Protein AF-A0A9D4DD55-F1 (afdb_monomer_lite)

Radius of gyration: 12.77 Å; chains: 1; bounding box: 36×21×39 Å

Organism: Dreissena polymorpha (NCBI:txid45954)

Foldseek 3Di:
DDDDAEDDAEEACEAEEEAEEHEYEHEYQNEYEYHDYEYEYEHEYQNEYYEHDYYYEYEYEYQCEYEYANEEYEYEYEYNLEYEEANYYYEYEYYYNNHYYYHNYDYDYDYYD

Sequence (113 aa):
MFYKDSILVSTNGASVHVYVGDSILVSTDGASVHVYVGDSILVSTDGAFVYVYVGDSILVSTDGASVHVYVGDSILVSTDGASVHVYVGDSILVSTDGASVHVYVGFIGFHLQ

Secondary structure (DSSP, 8-state):
---SSEEEEE-TT-EEEEEES-EEEEE-TT-EEEEEES-EEEEE-TT-EEEEEES-EEEEE-TT-EEEEEES-EEEEE-TT-EEEEEES-EEEEE-TT-EEEEEES-EEEEE-

pLDDT: mean 84.68, std 9.72, range [38.22, 92.69]

Structure (mmCIF, N/CA/C/O backbone):
data_AF-A0A9D4DD55-F1
#
_entry.id   AF-A0A9D4DD55-F1
#
loop_
_atom_site.group_PDB
_atom_site.id
_atom_site.type_symbol
_atom_site.label_atom_id
_atom_site.label_alt_id
_atom_site.label_comp_id
_atom_site.label_asym_id
_atom_site.label_entity_id
_atom_site.label_seq_id
_atom_site.pdbx_PDB_ins_code
_atom_site.Cartn_x
_atom_site.Cartn_y
_atom_site.Cartn_z
_atom_site.occupancy
_atom_site.B_iso_or_equiv
_atom_site.auth_seq_id
_atom_site.auth_comp_id
_atom_site.auth_asym_id
_atom_site.auth_atom_id
_atom_site.pdbx_PDB_model_num
ATOM 1 N N . MET A 1 1 ? -2.302 -0.703 -21.014 1.00 41.69 1 MET A N 1
ATOM 2 C CA . MET A 1 1 ? -2.435 -1.852 -20.099 1.00 41.69 1 MET A CA 1
ATOM 3 C C . MET A 1 1 ? -1.175 -2.681 -20.281 1.00 41.69 1 MET A C 1
ATOM 5 O O . MET A 1 1 ? -1.039 -3.295 -21.329 1.00 41.69 1 MET A O 1
ATOM 9 N N . PHE A 1 2 ? -0.219 -2.597 -19.358 1.00 38.22 2 PHE A N 1
ATOM 10 C CA . PHE A 1 2 ? 0.972 -3.452 -19.363 1.00 38.22 2 PHE A CA 1
ATOM 11 C C . PHE A 1 2 ? 1.075 -4.099 -17.986 1.00 38.22 2 PHE A C 1
ATOM 13 O O . PHE A 1 2 ? 1.883 -3.707 -17.162 1.00 38.22 2 PHE A O 1
ATOM 20 N N . TYR A 1 3 ? 0.183 -5.056 -17.732 1.00 50.06 3 TYR A N 1
ATOM 21 C CA . TYR A 1 3 ? 0.380 -5.979 -16.626 1.00 50.06 3 TYR A CA 1
ATOM 22 C C . TYR A 1 3 ? 1.319 -7.064 -17.126 1.00 50.06 3 TYR A C 1
ATOM 24 O O . TYR A 1 3 ? 1.048 -7.688 -18.159 1.00 50.06 3 TYR A O 1
ATOM 32 N N . LYS A 1 4 ? 2.405 -7.286 -16.401 1.00 62.94 4 LYS A N 1
ATOM 33 C CA . LYS A 1 4 ? 2.889 -8.645 -16.242 1.00 62.94 4 LYS A CA 1
ATOM 34 C C . LYS A 1 4 ? 2.306 -9.099 -14.891 1.00 62.94 4 LYS A C 1
ATOM 36 O O . LYS A 1 4 ? 2.150 -8.292 -13.985 1.00 62.94 4 LYS A O 1
ATOM 41 N N . ASP A 1 5 ? 1.634 -10.242 -14.926 1.00 75.12 5 ASP A N 1
ATOM 42 C CA . ASP A 1 5 ? 0.959 -10.960 -13.836 1.00 75.12 5 ASP A CA 1
ATOM 43 C C . ASP A 1 5 ? 0.520 -10.147 -12.595 1.00 75.12 5 ASP A C 1
ATOM 45 O O . ASP A 1 5 ? 1.174 -10.121 -11.557 1.00 75.12 5 ASP A O 1
ATOM 49 N N . SER A 1 6 ? -0.661 -9.516 -12.668 1.00 76.81 6 SER A N 1
ATOM 50 C CA . SER A 1 6 ? -1.268 -8.836 -11.514 1.00 76.81 6 SER A CA 1
ATOM 51 C C . SER A 1 6 ? -2.659 -9.367 -11.167 1.00 76.81 6 SER A C 1
ATOM 53 O O . SER A 1 6 ? -3.507 -9.556 -12.042 1.00 76.81 6 SER A O 1
ATOM 55 N N . ILE A 1 7 ? -2.910 -9.556 -9.871 1.00 84.62 7 ILE A N 1
ATOM 56 C CA . ILE A 1 7 ? -4.213 -9.894 -9.294 1.00 84.62 7 ILE A CA 1
ATOM 57 C C . ILE A 1 7 ? -4.763 -8.639 -8.620 1.00 84.62 7 ILE A C 1
ATOM 59 O O . ILE A 1 7 ? -4.195 -8.152 -7.646 1.00 84.62 7 ILE A O 1
ATOM 63 N N . LEU A 1 8 ? -5.887 -8.133 -9.129 1.00 85.12 8 LEU A N 1
ATOM 64 C CA . LEU A 1 8 ? -6.556 -6.951 -8.595 1.00 85.12 8 LEU A CA 1
ATOM 65 C C . LEU A 1 8 ? -7.942 -7.300 -8.047 1.00 85.12 8 LEU A C 1
ATOM 67 O O . LEU A 1 8 ? -8.810 -7.766 -8.786 1.00 85.12 8 LEU A O 1
ATOM 71 N N . VAL A 1 9 ? -8.163 -6.991 -6.773 1.00 85.81 9 VAL A N 1
ATOM 72 C CA . VAL A 1 9 ? -9.472 -6.985 -6.119 1.00 85.81 9 VAL A CA 1
ATOM 73 C C . VAL A 1 9 ? -9.769 -5.551 -5.688 1.00 85.81 9 VAL A C 1
ATOM 75 O O . VAL A 1 9 ? -9.079 -5.006 -4.833 1.00 85.81 9 VAL A O 1
ATOM 78 N N . SER A 1 10 ? -10.778 -4.928 -6.299 1.00 83.19 10 SER A N 1
ATOM 79 C CA . SER A 1 10 ? -11.190 -3.557 -5.980 1.00 83.19 10 SER A CA 1
ATOM 80 C C . SER A 1 10 ? -12.705 -3.462 -5.796 1.00 83.19 10 SER A C 1
ATOM 82 O O . SER A 1 10 ? -13.459 -4.031 -6.591 1.00 83.19 10 SER A O 1
ATOM 84 N N . THR A 1 11 ? -13.158 -2.756 -4.758 1.00 86.44 11 THR A N 1
ATOM 85 C CA . THR A 1 11 ? -14.582 -2.494 -4.478 1.00 86.44 11 THR A CA 1
ATOM 86 C C . THR A 1 11 ? -14.817 -1.031 -4.083 1.00 86.44 11 THR A C 1
ATOM 88 O O . THR A 1 11 ? -13.879 -0.301 -3.787 1.00 86.44 11 THR A O 1
ATOM 91 N N . ASN A 1 12 ? -16.080 -0.583 -4.102 1.00 79.88 12 ASN A N 1
ATOM 92 C CA . ASN A 1 12 ? -16.549 0.682 -3.510 1.00 79.88 12 ASN A CA 1
ATOM 93 C C . ASN A 1 12 ? -15.605 1.894 -3.657 1.00 79.88 12 ASN A C 1
ATOM 95 O O . ASN A 1 12 ? -14.999 2.353 -2.694 1.00 79.88 12 ASN A O 1
ATOM 99 N N . GLY A 1 13 ? -15.501 2.450 -4.866 1.00 82.06 13 GLY A N 1
ATOM 100 C CA . GLY A 1 13 ? -14.772 3.706 -5.086 1.00 82.06 13 GLY A CA 1
ATOM 101 C C . GLY A 1 13 ? -13.249 3.605 -4.961 1.00 82.06 13 GLY A C 1
ATOM 102 O O . GLY A 1 13 ? -12.583 4.635 -5.029 1.00 82.06 13 GLY A O 1
ATOM 103 N N . ALA A 1 14 ? -12.695 2.399 -4.814 1.00 87.12 14 ALA A N 1
ATOM 104 C CA . ALA A 1 14 ? -11.259 2.196 -4.796 1.00 87.12 14 ALA A CA 1
ATOM 105 C C . ALA A 1 14 ? -10.621 2.360 -6.185 1.00 87.12 14 ALA A C 1
ATOM 107 O O . ALA A 1 14 ? -11.154 1.913 -7.209 1.00 87.12 14 ALA A O 1
ATOM 108 N N . SER A 1 15 ? -9.438 2.972 -6.213 1.00 86.88 15 SER A N 1
ATOM 109 C CA . SER A 1 15 ? -8.643 3.187 -7.423 1.00 86.88 15 SER A CA 1
ATOM 110 C C . SER A 1 15 ? -7.315 2.445 -7.328 1.00 86.88 15 SER A C 1
ATOM 112 O O . SER A 1 15 ? -6.622 2.523 -6.318 1.00 86.88 15 SER A O 1
ATOM 114 N N . VAL A 1 16 ? -6.970 1.672 -8.362 1.00 85.50 16 VAL A N 1
ATOM 115 C CA . VAL A 1 16 ? -5.722 0.898 -8.368 1.00 85.50 16 VAL A CA 1
ATOM 116 C C . VAL A 1 16 ? -5.050 0.945 -9.728 1.00 85.50 16 VAL A C 1
ATOM 118 O O . VAL A 1 16 ? -5.671 0.606 -10.740 1.00 85.50 16 VAL A O 1
ATOM 121 N N . HIS A 1 17 ? -3.788 1.367 -9.764 1.00 85.50 17 HIS A N 1
ATOM 122 C CA . HIS A 1 17 ? -3.001 1.529 -10.984 1.00 85.50 17 HIS A CA 1
ATOM 123 C C . HIS A 1 17 ? -1.640 0.845 -10.844 1.00 85.50 17 HIS A C 1
ATOM 125 O O . HIS A 1 17 ? -0.912 1.105 -9.892 1.00 85.50 17 HIS A O 1
ATOM 131 N N . VAL A 1 18 ? -1.291 0.003 -11.820 1.00 82.62 18 VAL A N 1
ATOM 132 C CA . VAL A 1 18 ? 0.032 -0.630 -11.935 1.00 82.62 18 VAL A CA 1
ATOM 133 C C . VAL A 1 18 ? 0.570 -0.361 -13.328 1.00 82.62 18 VAL A C 1
ATOM 135 O O . VAL A 1 18 ? -0.145 -0.581 -14.312 1.00 82.62 18 VAL A O 1
ATOM 138 N N . TYR A 1 19 ? 1.800 0.138 -13.418 1.00 83.31 19 TYR A N 1
ATOM 139 C CA . TYR A 1 19 ? 2.424 0.459 -14.701 1.00 83.31 19 TYR A CA 1
ATOM 140 C C . TYR A 1 19 ? 3.394 -0.631 -15.168 1.00 83.31 19 TYR A C 1
ATOM 142 O O . TYR A 1 19 ? 3.302 -1.037 -16.327 1.00 83.31 19 TYR A O 1
ATOM 150 N N . VAL A 1 20 ? 4.311 -1.088 -14.307 1.00 83.00 20 VAL A N 1
ATOM 151 C CA . VAL A 1 20 ? 5.326 -2.111 -14.614 1.00 83.00 20 VAL A CA 1
ATOM 152 C C . VAL A 1 20 ? 5.599 -2.969 -13.375 1.00 83.00 20 VAL A C 1
ATOM 154 O O . VAL A 1 20 ? 5.950 -2.427 -12.334 1.00 83.00 20 VAL A O 1
ATOM 157 N N . GLY A 1 21 ? 5.514 -4.292 -13.513 1.00 80.69 21 GLY A N 1
ATOM 158 C CA . GLY A 1 21 ? 5.781 -5.256 -12.436 1.00 80.69 21 GLY A CA 1
ATOM 159 C C . GLY A 1 21 ? 4.587 -6.161 -12.151 1.00 80.69 21 GLY A C 1
ATOM 160 O O . GLY A 1 21 ? 3.525 -5.988 -12.761 1.00 80.69 21 GLY A O 1
ATOM 161 N N . ASP A 1 22 ? 4.788 -7.111 -11.246 1.00 83.75 22 ASP A N 1
ATOM 162 C CA . ASP A 1 22 ? 3.791 -8.087 -10.819 1.00 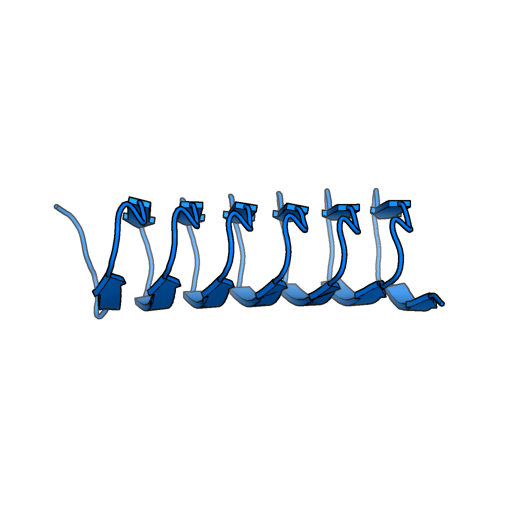83.75 22 ASP A CA 1
ATOM 163 C C . ASP A 1 22 ? 3.175 -7.624 -9.490 1.00 83.75 22 ASP A C 1
ATOM 165 O O . ASP A 1 22 ? 3.854 -7.128 -8.593 1.00 83.75 22 ASP A O 1
ATOM 169 N N . SER A 1 23 ? 1.855 -7.704 -9.325 1.00 83.88 23 SER A N 1
ATOM 170 C CA . SER A 1 23 ? 1.234 -7.154 -8.111 1.00 83.88 23 SER A CA 1
ATOM 171 C C . SER A 1 23 ? -0.009 -7.898 -7.652 1.00 83.88 23 SER A C 1
ATOM 173 O O . SER A 1 23 ? -0.867 -8.269 -8.450 1.00 83.88 23 SER A O 1
ATOM 175 N N . ILE A 1 24 ? -0.150 -8.056 -6.339 1.00 87.44 24 ILE A N 1
ATOM 176 C CA . ILE A 1 24 ? -1.369 -8.530 -5.680 1.00 87.44 24 ILE A CA 1
ATOM 177 C C . ILE A 1 24 ? -1.949 -7.361 -4.897 1.00 87.44 24 ILE A C 1
ATOM 179 O O . ILE A 1 24 ? -1.362 -6.906 -3.920 1.00 87.44 24 ILE A O 1
ATOM 183 N N . LEU A 1 25 ? -3.102 -6.866 -5.337 1.00 86.38 25 LEU A N 1
ATOM 184 C CA . LEU A 1 25 ? -3.672 -5.617 -4.848 1.00 86.38 25 LEU A CA 1
ATOM 185 C C . LEU A 1 25 ? -5.101 -5.844 -4.381 1.00 86.38 25 LEU A C 1
ATOM 187 O O . LEU A 1 25 ? -5.954 -6.277 -5.158 1.00 86.38 25 LEU A O 1
ATOM 191 N N . VAL A 1 26 ? -5.358 -5.514 -3.122 1.00 88.62 26 VAL A N 1
ATOM 192 C CA . VAL A 1 26 ? -6.692 -5.504 -2.522 1.00 88.62 26 VAL A CA 1
ATOM 193 C C . VAL A 1 26 ? -6.981 -4.082 -2.068 1.00 88.62 26 VAL A C 1
ATOM 195 O O . VAL A 1 26 ? -6.277 -3.561 -1.208 1.00 88.62 26 VAL A O 1
ATOM 198 N N . SER A 1 27 ? -7.989 -3.449 -2.662 1.00 86.56 27 SER A N 1
ATOM 199 C CA . SER A 1 27 ? -8.358 -2.068 -2.354 1.00 86.56 27 SER A CA 1
ATOM 200 C C . SER A 1 27 ? -9.867 -1.933 -2.155 1.00 86.56 27 SER A C 1
ATOM 202 O O . SER A 1 27 ? -10.638 -2.342 -3.024 1.00 86.56 27 SER A O 1
ATOM 204 N N . THR A 1 28 ? -10.320 -1.386 -1.029 1.00 89.19 28 THR A N 1
ATOM 205 C CA . THR A 1 28 ? -11.756 -1.203 -0.744 1.00 89.19 28 THR A CA 1
ATOM 206 C C . THR A 1 28 ? -12.054 0.183 -0.179 1.00 89.19 28 THR A C 1
ATOM 208 O O . THR A 1 28 ? -11.166 0.881 0.302 1.00 89.19 28 THR A O 1
ATOM 211 N N . ASP A 1 29 ? -13.321 0.592 -0.268 1.00 90.31 29 ASP A N 1
ATOM 212 C CA . ASP A 1 29 ? -13.889 1.741 0.451 1.00 90.31 29 ASP A CA 1
ATOM 213 C C . ASP A 1 29 ? -13.093 3.049 0.286 1.00 90.31 29 ASP A C 1
ATOM 215 O O . ASP A 1 29 ? -12.630 3.676 1.236 1.00 90.31 29 ASP A O 1
ATOM 219 N N . GLY A 1 30 ? -12.927 3.472 -0.970 1.00 86.44 30 GLY A N 1
ATOM 220 C CA . GLY A 1 30 ? -12.264 4.732 -1.327 1.00 86.44 30 GLY A CA 1
ATOM 221 C C . GLY A 1 30 ? -10.734 4.703 -1.273 1.00 86.44 30 GLY A C 1
ATOM 222 O O . GLY A 1 30 ? -10.104 5.739 -1.492 1.00 86.44 30 GLY A O 1
ATOM 223 N N . ALA A 1 31 ? -10.125 3.545 -1.018 1.00 90.12 31 ALA A N 1
ATOM 224 C CA . ALA A 1 31 ? -8.678 3.402 -1.011 1.00 90.12 31 ALA A CA 1
ATOM 225 C C . ALA A 1 31 ? -8.045 3.602 -2.401 1.00 90.12 31 ALA A C 1
ATOM 227 O O . ALA A 1 31 ? -8.625 3.281 -3.444 1.00 90.12 31 ALA A O 1
ATOM 228 N N . SER A 1 32 ? -6.828 4.141 -2.429 1.00 89.88 32 SER A N 1
ATOM 229 C CA . SER A 1 32 ? -6.112 4.456 -3.667 1.00 89.88 32 SER A CA 1
ATOM 230 C C . SER A 1 32 ? -4.699 3.895 -3.655 1.00 89.88 32 SER A C 1
ATOM 232 O O . SER A 1 32 ? -3.903 4.216 -2.777 1.00 89.88 32 SER A O 1
ATOM 234 N N . VAL A 1 33 ? -4.373 3.091 -4.666 1.00 88.38 33 VAL A N 1
ATOM 235 C CA . VAL A 1 33 ? -3.108 2.357 -4.748 1.00 88.38 33 VAL A CA 1
ATOM 236 C C . VAL A 1 33 ? -2.444 2.563 -6.105 1.00 88.38 33 VAL A C 1
ATOM 238 O O . VAL A 1 33 ? -3.054 2.327 -7.147 1.00 88.38 33 VAL A O 1
ATOM 241 N N . HIS A 1 34 ? -1.182 2.979 -6.108 1.00 88.88 34 HIS A N 1
ATOM 242 C CA . HIS A 1 34 ? -0.413 3.209 -7.330 1.00 88.88 34 HIS A CA 1
ATOM 243 C C . HIS A 1 34 ? 0.962 2.553 -7.237 1.00 88.88 34 HIS A C 1
ATOM 245 O O . HIS A 1 34 ? 1.732 2.864 -6.334 1.00 88.88 34 HIS A O 1
ATOM 251 N N . VAL A 1 35 ? 1.285 1.701 -8.207 1.00 87.06 35 VAL A N 1
ATOM 252 C CA . VAL A 1 35 ? 2.591 1.046 -8.348 1.00 87.06 35 VAL A CA 1
ATOM 253 C C . VAL A 1 35 ? 3.161 1.378 -9.721 1.00 87.06 35 VAL A C 1
ATOM 255 O O . VAL A 1 35 ? 2.570 1.034 -10.745 1.00 87.06 35 VAL A O 1
ATOM 258 N N . TYR A 1 36 ? 4.290 2.079 -9.776 1.00 86.81 36 TYR A N 1
ATOM 259 C CA . TYR A 1 36 ? 4.905 2.458 -11.048 1.00 86.81 36 TYR A CA 1
ATOM 260 C C . TYR A 1 36 ? 5.853 1.374 -11.567 1.00 86.81 36 TYR A C 1
ATOM 262 O O . TYR A 1 36 ? 5.675 0.921 -12.696 1.00 86.81 36 TYR A O 1
ATOM 270 N N . VAL A 1 37 ? 6.839 0.956 -10.773 1.00 87.31 37 VAL A N 1
ATOM 271 C CA . VAL A 1 37 ? 7.814 -0.077 -11.147 1.00 87.31 37 VAL A CA 1
ATOM 272 C C . VAL A 1 37 ? 8.120 -0.974 -9.949 1.00 87.31 37 VAL A C 1
ATOM 274 O O . VAL A 1 37 ? 8.631 -0.485 -8.949 1.00 87.31 37 VAL A O 1
ATOM 277 N N . GLY A 1 38 ? 7.893 -2.278 -10.069 1.00 84.56 38 GLY A N 1
ATOM 278 C CA . GLY A 1 38 ? 8.313 -3.266 -9.066 1.00 84.56 38 GLY A CA 1
ATOM 279 C C . GLY A 1 38 ? 7.197 -4.212 -8.651 1.00 84.56 38 GLY A C 1
ATOM 280 O O . GLY A 1 38 ? 6.070 -4.103 -9.144 1.00 84.56 38 GLY A O 1
ATOM 281 N N . ASP A 1 39 ? 7.526 -5.131 -7.749 1.00 86.31 39 ASP A N 1
ATOM 282 C CA . ASP A 1 39 ? 6.630 -6.207 -7.358 1.00 86.31 39 ASP A CA 1
ATOM 283 C C . ASP A 1 39 ? 5.989 -5.919 -6.000 1.00 86.31 39 ASP A C 1
ATOM 285 O O . ASP A 1 39 ? 6.654 -5.613 -5.013 1.00 86.31 39 ASP A O 1
ATOM 289 N N . SER A 1 40 ? 4.659 -5.952 -5.921 1.00 87.12 40 SER A N 1
ATOM 290 C CA . SER A 1 40 ? 3.969 -5.420 -4.739 1.00 87.12 40 SER A CA 1
ATOM 291 C C . SER A 1 40 ? 2.786 -6.255 -4.269 1.00 87.12 40 SER A C 1
ATOM 293 O O . SER A 1 40 ? 1.930 -6.660 -5.051 1.00 87.12 40 SER A O 1
ATOM 295 N N . ILE A 1 41 ? 2.690 -6.457 -2.954 1.00 90.69 41 ILE A N 1
ATOM 296 C CA . ILE A 1 41 ? 1.516 -7.010 -2.274 1.00 90.69 41 ILE A CA 1
ATOM 297 C C . ILE A 1 41 ? 0.920 -5.908 -1.405 1.00 90.69 41 ILE A C 1
ATOM 299 O O . ILE A 1 41 ? 1.463 -5.589 -0.348 1.00 90.69 41 ILE A O 1
ATOM 303 N N . LEU A 1 42 ? -0.189 -5.317 -1.845 1.00 90.50 42 LEU A N 1
ATOM 304 C CA . LEU A 1 42 ? -0.774 -4.143 -1.197 1.00 90.50 42 LEU A CA 1
ATOM 305 C C . LEU A 1 42 ? -2.209 -4.423 -0.762 1.00 90.50 42 LEU A C 1
ATOM 307 O O . LEU A 1 42 ? -3.040 -4.869 -1.557 1.00 90.50 42 LEU A O 1
ATOM 311 N N . VAL A 1 43 ? -2.500 -4.111 0.496 1.00 91.75 43 VAL A N 1
ATOM 312 C CA . VAL A 1 43 ? -3.849 -4.122 1.063 1.00 91.75 43 VAL A CA 1
ATOM 313 C C . VAL A 1 43 ? -4.167 -2.717 1.546 1.00 91.75 43 VAL A C 1
ATOM 315 O O . VAL A 1 43 ? -3.453 -2.175 2.388 1.00 91.75 43 VAL A O 1
ATOM 318 N N . SER A 1 44 ? -5.223 -2.120 1.002 1.00 89.94 44 SER A N 1
ATOM 319 C CA . SER A 1 44 ? -5.623 -0.754 1.321 1.00 89.94 44 SER A CA 1
ATOM 320 C C . SER A 1 44 ? -7.133 -0.660 1.534 1.00 89.94 44 SER A C 1
ATOM 322 O O . SER A 1 44 ? -7.905 -1.106 0.688 1.00 89.94 44 SER A O 1
ATOM 324 N N . THR A 1 45 ? -7.574 -0.119 2.667 1.00 91.19 45 THR A N 1
ATOM 325 C CA . THR A 1 45 ? -9.005 -0.022 3.011 1.00 91.19 45 THR A CA 1
ATOM 326 C C . THR A 1 45 ? -9.337 1.338 3.614 1.00 91.19 45 THR A C 1
ATOM 328 O O . THR A 1 45 ? -8.444 2.057 4.062 1.00 91.19 45 THR A O 1
ATOM 331 N N . ASP A 1 46 ? -10.620 1.701 3.609 1.00 91.62 46 ASP A N 1
ATOM 332 C CA . ASP A 1 46 ? -11.168 2.844 4.354 1.00 91.62 46 ASP A CA 1
ATOM 333 C C . ASP A 1 46 ? -10.425 4.164 4.093 1.00 91.62 46 ASP A C 1
ATOM 335 O O . ASP A 1 46 ? -9.904 4.828 4.991 1.00 91.62 46 ASP A O 1
ATOM 339 N N . GLY A 1 47 ? -10.349 4.545 2.816 1.00 88.81 47 GLY A N 1
ATOM 340 C CA . GLY A 1 47 ? -9.722 5.795 2.385 1.00 88.81 47 GLY A CA 1
ATOM 341 C C . GLY A 1 47 ? -8.199 5.837 2.529 1.00 88.81 47 GLY A C 1
ATOM 342 O O . GLY A 1 47 ? -7.631 6.925 2.519 1.00 88.81 47 GLY A O 1
ATOM 343 N N . ALA A 1 48 ? -7.531 4.692 2.673 1.00 92.12 48 ALA A N 1
ATOM 344 C CA . ALA A 1 48 ? -6.076 4.625 2.704 1.00 92.12 48 ALA A CA 1
ATOM 345 C C . ALA A 1 48 ? -5.423 4.922 1.339 1.00 92.12 48 ALA A C 1
ATOM 347 O O . ALA A 1 48 ? -6.000 4.701 0.269 1.00 92.12 48 ALA A O 1
ATOM 348 N N . PHE A 1 49 ? -4.184 5.414 1.382 1.00 92.69 49 PHE A N 1
ATOM 349 C CA . PHE A 1 49 ? -3.417 5.824 0.206 1.00 92.69 49 PHE A CA 1
ATOM 350 C C . PHE A 1 49 ? -2.049 5.155 0.174 1.00 92.69 49 PHE A C 1
ATOM 352 O O . PHE A 1 49 ? -1.249 5.324 1.091 1.00 92.69 49 PHE A O 1
ATOM 359 N N . VAL A 1 50 ? -1.746 4.452 -0.916 1.00 91.75 50 VAL A N 1
ATOM 360 C CA . VAL A 1 50 ? -0.470 3.755 -1.092 1.00 91.75 50 VAL A CA 1
ATOM 361 C C . VAL A 1 50 ? 0.152 4.090 -2.443 1.00 91.75 50 VAL A C 1
ATOM 363 O O . VAL A 1 50 ? -0.470 3.908 -3.491 1.00 91.75 50 VAL A O 1
ATOM 366 N N . TYR A 1 51 ? 1.404 4.540 -2.425 1.00 92.00 51 TYR A N 1
ATOM 367 C CA . TYR A 1 51 ? 2.186 4.847 -3.620 1.00 92.00 51 TYR A CA 1
ATOM 368 C C . TYR A 1 51 ? 3.553 4.170 -3.557 1.00 92.00 51 TYR A C 1
ATOM 370 O O . TYR A 1 51 ? 4.333 4.431 -2.645 1.00 92.00 51 TYR A O 1
ATOM 378 N N . VAL A 1 52 ? 3.862 3.351 -4.560 1.00 90.12 52 VAL A N 1
ATOM 379 C CA . VAL A 1 52 ? 5.168 2.711 -4.754 1.00 90.12 52 VAL A CA 1
ATOM 380 C C . VAL A 1 52 ? 5.707 3.132 -6.115 1.00 90.12 52 VAL A C 1
ATOM 382 O O . VAL A 1 52 ? 5.103 2.845 -7.148 1.00 90.12 52 VAL A O 1
ATOM 385 N N . TYR A 1 53 ? 6.824 3.855 -6.142 1.00 90.06 53 TYR A N 1
ATOM 386 C CA . TYR A 1 53 ? 7.425 4.307 -7.396 1.00 90.06 53 TYR A CA 1
ATOM 387 C C . TYR A 1 53 ? 8.383 3.265 -7.973 1.00 90.06 53 TYR A C 1
ATOM 389 O O . TYR A 1 53 ? 8.208 2.870 -9.124 1.00 90.06 53 TYR A O 1
ATOM 397 N N . VAL A 1 54 ? 9.385 2.833 -7.206 1.00 89.25 54 VAL A N 1
ATOM 398 C CA . VAL A 1 54 ? 10.367 1.829 -7.632 1.00 89.25 54 VAL A CA 1
ATOM 399 C C . VAL A 1 54 ? 10.704 0.888 -6.473 1.00 89.25 54 VAL A C 1
ATOM 401 O O . VAL A 1 54 ? 11.221 1.349 -5.460 1.00 89.25 54 VAL A O 1
ATOM 404 N N . GLY A 1 55 ? 10.499 -0.416 -6.635 1.00 87.12 55 GLY A N 1
ATOM 405 C CA . GLY A 1 55 ? 10.957 -1.434 -5.679 1.00 87.12 55 GLY A CA 1
ATOM 406 C C . GLY A 1 55 ? 9.869 -2.406 -5.247 1.00 87.12 55 GLY A C 1
ATOM 407 O O . GLY A 1 55 ? 8.728 -2.312 -5.711 1.00 87.12 55 GLY A O 1
ATOM 408 N N . ASP A 1 56 ? 10.236 -3.321 -4.352 1.00 87.88 56 ASP A N 1
ATOM 409 C CA . ASP A 1 56 ? 9.373 -4.430 -3.971 1.00 87.88 56 ASP A CA 1
ATOM 410 C C . ASP A 1 56 ? 8.748 -4.194 -2.597 1.00 87.88 56 ASP A C 1
ATOM 412 O O . ASP A 1 56 ? 9.420 -3.881 -1.616 1.00 87.88 56 ASP A O 1
ATOM 416 N N . SER A 1 57 ? 7.424 -4.279 -2.490 1.00 88.56 57 SER A N 1
ATOM 417 C CA . SER A 1 57 ? 6.736 -3.783 -1.292 1.00 88.56 57 SER A CA 1
ATOM 418 C C . SER A 1 57 ? 5.589 -4.667 -0.819 1.00 88.56 57 SER A C 1
ATOM 420 O O . SER A 1 57 ? 4.729 -5.078 -1.592 1.00 88.56 57 SER A O 1
ATOM 422 N N . ILE A 1 58 ? 5.532 -4.906 0.491 1.00 91.75 58 ILE A N 1
ATOM 423 C CA . ILE A 1 58 ? 4.394 -5.512 1.186 1.00 91.75 58 ILE A CA 1
ATOM 424 C C . ILE A 1 58 ? 3.796 -4.456 2.109 1.00 91.75 58 ILE A C 1
ATOM 426 O O . ILE A 1 58 ? 4.348 -4.178 3.174 1.00 91.75 58 ILE A O 1
ATOM 430 N N . LEU A 1 59 ? 2.676 -3.857 1.712 1.00 91.56 59 LEU A N 1
ATOM 431 C CA . LEU A 1 59 ? 2.095 -2.722 2.431 1.00 91.56 59 LEU A CA 1
ATOM 432 C C . LEU A 1 59 ? 0.663 -3.019 2.860 1.00 91.56 59 LEU A C 1
ATOM 434 O O . LEU A 1 59 ? -0.159 -3.476 2.066 1.00 91.56 59 LEU A O 1
ATOM 438 N N . VAL A 1 60 ? 0.358 -2.705 4.114 1.00 92.25 60 VAL A N 1
ATOM 439 C CA . VAL A 1 60 ? -1.000 -2.721 4.657 1.00 92.25 60 VAL A CA 1
ATOM 440 C C . VAL A 1 60 ? -1.322 -1.323 5.156 1.00 92.25 60 VAL A C 1
ATOM 442 O O . VAL A 1 60 ? -0.598 -0.781 5.991 1.00 92.25 60 VAL A O 1
ATOM 445 N N . SER A 1 61 ? -2.389 -0.726 4.636 1.00 90.75 61 SER A N 1
ATOM 446 C CA . SER A 1 61 ? -2.796 0.627 5.001 1.00 90.75 61 SER A C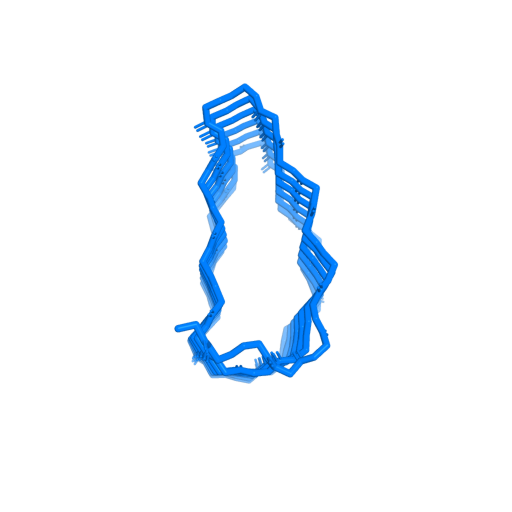A 1
ATOM 447 C C . SER A 1 61 ? -4.305 0.710 5.219 1.00 90.75 61 SER A C 1
ATOM 449 O O . SER A 1 61 ? -5.066 0.359 4.321 1.00 90.75 61 SER A O 1
ATOM 451 N N . THR A 1 62 ? -4.741 1.161 6.394 1.00 91.62 62 THR A N 1
ATOM 452 C CA . THR A 1 62 ? -6.170 1.244 6.756 1.00 91.62 62 THR A CA 1
ATOM 453 C C . THR A 1 62 ? -6.518 2.605 7.356 1.00 91.62 62 THR A C 1
ATOM 455 O O . THR A 1 62 ? -5.627 3.355 7.760 1.00 91.62 62 THR A O 1
ATOM 458 N N . ASP A 1 63 ? -7.810 2.931 7.404 1.00 92.00 63 ASP A N 1
ATOM 459 C CA . ASP A 1 63 ? -8.368 4.053 8.175 1.00 92.00 63 ASP A CA 1
ATOM 460 C C . ASP A 1 63 ? -7.688 5.401 7.887 1.00 92.00 63 ASP A C 1
ATOM 462 O O . ASP A 1 63 ? -7.179 6.092 8.772 1.00 92.00 63 ASP A O 1
ATOM 466 N N . GLY A 1 64 ? -7.637 5.774 6.607 1.00 89.25 64 GLY A N 1
ATOM 467 C CA . GLY A 1 64 ? -7.061 7.044 6.159 1.00 89.25 64 GLY A CA 1
ATOM 468 C C . GLY A 1 64 ? -5.536 7.145 6.269 1.00 89.25 64 GLY A C 1
ATOM 469 O O . GLY A 1 64 ? -4.989 8.239 6.117 1.00 89.25 64 GLY A O 1
ATOM 470 N N . ALA A 1 65 ? -4.832 6.041 6.529 1.00 92.62 65 ALA A N 1
ATOM 471 C CA . ALA A 1 65 ? -3.376 6.024 6.527 1.00 92.62 65 ALA A CA 1
ATOM 472 C C . ALA A 1 65 ? -2.784 6.293 5.131 1.00 92.62 65 ALA A C 1
ATOM 474 O O . ALA A 1 65 ? -3.396 6.019 4.095 1.00 92.62 65 ALA A O 1
ATOM 475 N N . SER A 1 66 ? -1.562 6.828 5.108 1.00 92.50 66 SER A N 1
ATOM 476 C CA . SER A 1 66 ? -0.831 7.131 3.878 1.00 92.50 66 SER A CA 1
ATOM 477 C C . SER A 1 66 ? 0.575 6.534 3.881 1.00 92.50 66 SER A C 1
ATOM 479 O O . SER A 1 66 ? 1.330 6.671 4.844 1.00 92.50 66 SER A O 1
ATOM 481 N N . VAL A 1 67 ? 0.942 5.864 2.791 1.00 91.75 67 VAL A N 1
ATOM 482 C CA . VAL A 1 67 ? 2.243 5.209 2.628 1.00 91.75 67 VAL A CA 1
ATOM 483 C C . VAL A 1 67 ? 2.833 5.551 1.266 1.00 91.75 67 VAL A C 1
ATOM 485 O O . VAL A 1 67 ? 2.209 5.326 0.231 1.00 91.75 67 VAL A O 1
ATOM 488 N N . HIS A 1 68 ? 4.059 6.069 1.267 1.00 91.81 68 HIS A N 1
ATOM 489 C CA . HIS A 1 68 ? 4.807 6.402 0.059 1.00 91.81 68 HIS A CA 1
ATOM 490 C C . HIS A 1 68 ? 6.189 5.753 0.096 1.00 91.81 68 HIS A C 1
ATOM 492 O O . HIS A 1 68 ? 6.987 6.036 0.989 1.00 91.81 68 HIS A O 1
ATOM 498 N N . VAL A 1 69 ? 6.487 4.927 -0.902 1.00 90.25 69 VAL A N 1
ATOM 499 C CA . VAL A 1 69 ? 7.798 4.311 -1.126 1.00 90.25 69 VAL A CA 1
ATOM 500 C C . VAL A 1 69 ? 8.317 4.786 -2.478 1.00 90.25 69 VAL A C 1
ATOM 502 O O . VAL A 1 69 ? 7.715 4.519 -3.517 1.00 90.25 69 VAL A O 1
ATOM 505 N N . TYR A 1 70 ? 9.413 5.539 -2.482 1.00 89.31 70 TYR A N 1
ATOM 506 C CA . TYR A 1 70 ? 9.995 6.068 -3.714 1.00 89.31 70 TYR A CA 1
ATOM 507 C C . TYR A 1 70 ? 10.974 5.075 -4.345 1.00 89.31 70 TYR A C 1
ATOM 509 O O . TYR A 1 70 ? 10.812 4.740 -5.516 1.00 89.31 70 TYR A O 1
ATOM 517 N N . VAL A 1 71 ? 11.981 4.615 -3.597 1.00 88.25 71 VAL A N 1
ATOM 518 C CA . VAL A 1 71 ? 12.964 3.630 -4.071 1.00 88.25 71 VAL A CA 1
ATOM 519 C C . VAL A 1 71 ? 13.338 2.657 -2.950 1.00 88.25 71 VAL A C 1
ATOM 521 O O . VAL A 1 71 ? 13.923 3.082 -1.957 1.00 88.25 71 VAL A O 1
ATOM 524 N N . GLY A 1 72 ? 13.098 1.360 -3.127 1.00 86.25 72 GLY A N 1
ATOM 525 C CA . GLY A 1 72 ? 13.605 0.312 -2.227 1.00 86.25 72 GLY A CA 1
ATOM 526 C C . GLY A 1 72 ? 12.548 -0.681 -1.767 1.00 86.25 72 GLY A C 1
ATOM 527 O O . GLY A 1 72 ? 11.390 -0.592 -2.184 1.00 86.25 72 GLY A O 1
ATOM 528 N N . ASP A 1 73 ? 12.959 -1.600 -0.890 1.00 86.69 73 ASP A N 1
ATOM 529 C CA . ASP A 1 73 ? 12.132 -2.745 -0.525 1.00 86.69 73 ASP A CA 1
ATOM 530 C C . ASP A 1 73 ? 11.520 -2.582 0.867 1.00 86.69 73 ASP A C 1
ATOM 532 O O . ASP A 1 73 ? 12.209 -2.352 1.862 1.00 86.69 73 ASP A O 1
ATOM 536 N N . SER A 1 74 ? 10.197 -2.660 0.976 1.00 87.50 74 SER A N 1
ATOM 537 C CA . SER A 1 74 ? 9.510 -2.207 2.190 1.00 87.50 74 SER A CA 1
ATOM 538 C C . SER A 1 74 ? 8.412 -3.149 2.666 1.00 87.50 74 SER A C 1
ATOM 540 O O . SER A 1 74 ? 7.563 -3.582 1.896 1.00 87.50 74 SER A O 1
ATOM 542 N N . ILE A 1 75 ? 8.384 -3.411 3.973 1.00 89.88 75 ILE A N 1
ATOM 543 C CA . ILE A 1 75 ? 7.270 -4.062 4.668 1.00 89.88 75 ILE A CA 1
ATOM 544 C C . ILE A 1 75 ? 6.686 -3.056 5.656 1.00 89.88 75 ILE A C 1
ATOM 546 O O . ILE A 1 75 ? 7.265 -2.823 6.719 1.00 89.88 75 ILE A O 1
ATOM 550 N N . LEU A 1 76 ? 5.556 -2.438 5.311 1.00 89.00 76 LEU A N 1
ATOM 551 C CA . LEU A 1 76 ? 4.985 -1.337 6.095 1.00 89.00 76 LEU A CA 1
ATOM 552 C C . LEU A 1 76 ? 3.535 -1.627 6.475 1.00 89.00 76 LEU A C 1
ATOM 554 O O . LEU A 1 76 ? 2.729 -2.038 5.641 1.00 89.00 76 LEU A O 1
ATOM 558 N N . VAL A 1 77 ? 3.195 -1.357 7.731 1.00 90.25 77 VAL A N 1
ATOM 559 C CA . VAL A 1 77 ? 1.815 -1.353 8.224 1.00 90.25 77 VAL A CA 1
ATOM 560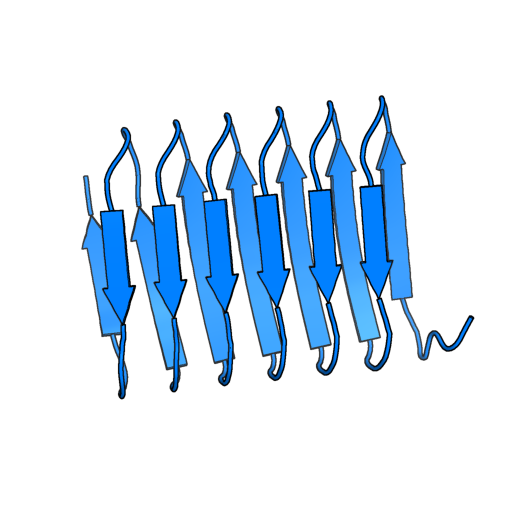 C C . VAL A 1 77 ? 1.508 0.038 8.761 1.00 90.25 77 VAL A C 1
ATOM 562 O O . VAL A 1 77 ? 2.234 0.536 9.620 1.00 90.25 77 VAL A O 1
ATOM 565 N N . SER A 1 78 ? 0.458 0.673 8.250 1.00 88.94 78 SER A N 1
ATOM 566 C CA . SER A 1 78 ? 0.053 2.023 8.648 1.00 88.94 78 SER A CA 1
ATOM 567 C C . SER A 1 78 ? -1.451 2.065 8.908 1.00 88.94 78 SER A C 1
ATOM 569 O O . SER A 1 78 ? -2.223 1.731 8.010 1.00 88.94 78 SER A O 1
ATOM 571 N N . THR A 1 79 ? -1.877 2.463 10.104 1.00 89.94 79 THR A N 1
ATOM 572 C CA . THR A 1 79 ? -3.305 2.527 10.479 1.00 89.94 79 THR A CA 1
ATOM 573 C C . THR A 1 79 ? -3.669 3.881 11.080 1.00 89.94 79 THR A C 1
ATOM 575 O O . THR A 1 79 ? -2.789 4.661 11.453 1.00 89.94 79 THR A O 1
ATOM 578 N N . ASP A 1 80 ? -4.967 4.171 11.157 1.00 91.00 80 ASP A N 1
ATOM 579 C CA . ASP A 1 80 ? -5.533 5.285 11.932 1.00 91.00 80 ASP A CA 1
ATOM 580 C C . ASP A 1 80 ? -4.903 6.649 11.599 1.00 91.00 80 ASP A C 1
ATOM 582 O O . ASP A 1 80 ? -4.417 7.385 12.461 1.00 91.00 80 ASP A O 1
ATOM 586 N N . GLY A 1 81 ? -4.861 6.985 10.308 1.00 87.19 81 GLY A N 1
ATOM 587 C CA . GLY A 1 81 ? -4.308 8.251 9.817 1.00 87.19 81 GLY A CA 1
ATOM 588 C C . GLY A 1 81 ? -2.780 8.373 9.883 1.00 87.19 81 GLY A C 1
ATOM 589 O O . GLY A 1 81 ? -2.245 9.458 9.637 1.00 87.19 81 GLY A O 1
ATOM 590 N N . ALA A 1 82 ? -2.051 7.298 10.194 1.00 90.00 82 ALA A N 1
ATOM 591 C CA . ALA A 1 82 ? -0.592 7.306 10.182 1.00 90.00 82 ALA A CA 1
ATOM 592 C C . A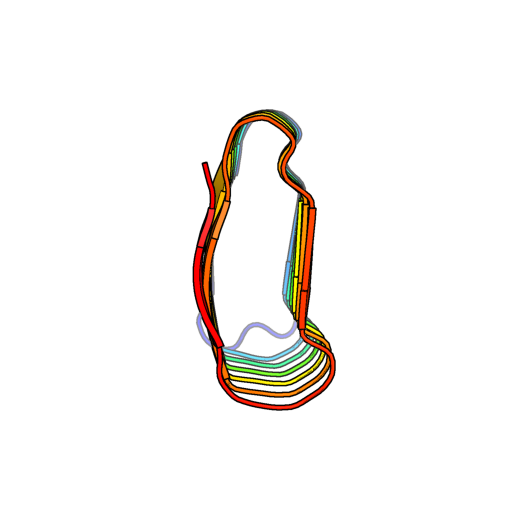LA A 1 82 ? -0.014 7.546 8.775 1.00 90.00 82 ALA A C 1
ATOM 594 O O . ALA A 1 82 ? -0.576 7.135 7.756 1.00 90.00 82 ALA A O 1
ATOM 595 N N . SER A 1 83 ? 1.138 8.216 8.723 1.00 90.25 83 SER A N 1
ATOM 596 C CA . SER A 1 83 ? 1.800 8.640 7.487 1.00 90.25 83 SER A CA 1
ATOM 597 C C . SER A 1 83 ? 3.250 8.167 7.433 1.00 90.25 83 SER A C 1
ATOM 599 O O . SER A 1 83 ? 4.072 8.548 8.266 1.00 90.25 83 SER A O 1
ATOM 601 N N . VAL A 1 84 ? 3.596 7.382 6.416 1.00 89.38 84 VAL A N 1
ATOM 602 C CA . VAL A 1 84 ? 4.932 6.796 6.240 1.00 89.38 84 VAL A CA 1
ATOM 603 C C . VAL A 1 84 ? 5.514 7.176 4.883 1.00 89.38 84 VAL A C 1
ATOM 605 O O . VAL A 1 84 ? 4.883 6.971 3.849 1.00 89.38 84 VAL A O 1
ATOM 608 N N . HIS A 1 85 ? 6.746 7.685 4.885 1.00 90.12 85 HIS A N 1
ATOM 609 C CA . HIS A 1 85 ? 7.491 8.035 3.677 1.00 90.12 85 HIS A CA 1
ATOM 610 C C . HIS A 1 85 ? 8.878 7.390 3.690 1.00 90.12 85 HIS A C 1
ATOM 612 O O . HIS A 1 85 ? 9.698 7.687 4.560 1.00 90.12 85 HIS A O 1
ATOM 618 N N . VAL A 1 86 ? 9.159 6.548 2.698 1.00 88.06 86 VAL A N 1
ATOM 619 C CA . VAL A 1 86 ? 10.466 5.924 2.463 1.00 88.06 86 VAL A CA 1
ATOM 620 C C . VAL A 1 86 ? 11.009 6.426 1.132 1.00 88.06 86 VAL A C 1
ATOM 622 O O . VAL A 1 86 ? 10.466 6.123 0.074 1.00 88.06 86 VAL A O 1
ATOM 625 N N . TYR A 1 87 ? 12.067 7.233 1.172 1.00 86.38 87 TYR A N 1
ATOM 626 C CA . TYR A 1 87 ? 12.669 7.818 -0.025 1.00 86.38 87 TYR A CA 1
ATOM 627 C C . TYR A 1 87 ? 13.645 6.852 -0.699 1.00 86.38 87 TYR A C 1
ATOM 629 O O . TYR A 1 87 ? 13.498 6.582 -1.888 1.00 86.38 87 TYR A O 1
ATOM 637 N N . VAL A 1 88 ? 14.637 6.343 0.039 1.00 86.12 88 VAL A N 1
ATOM 638 C CA . VAL A 1 88 ? 15.610 5.374 -0.481 1.00 86.12 88 VAL A CA 1
ATOM 639 C C . VAL A 1 88 ? 15.986 4.344 0.585 1.00 86.12 88 VAL A C 1
ATOM 641 O O . VAL A 1 88 ? 16.539 4.702 1.626 1.00 86.12 88 VAL A O 1
ATOM 644 N N . GLY A 1 89 ? 15.795 3.064 0.283 1.00 83.12 89 GLY A N 1
ATOM 645 C CA . GLY A 1 89 ? 16.310 1.947 1.075 1.00 83.12 89 GLY A CA 1
ATOM 646 C C . GLY A 1 89 ? 15.227 1.037 1.631 1.00 83.12 89 GLY A C 1
ATOM 647 O O . GLY A 1 89 ? 14.041 1.215 1.360 1.00 83.12 89 GLY A O 1
ATOM 648 N N . ASP A 1 90 ? 15.674 0.060 2.416 1.00 83.31 90 ASP A N 1
ATOM 649 C CA . ASP A 1 90 ? 14.812 -1.033 2.843 1.00 83.31 90 ASP A CA 1
ATOM 650 C C . ASP A 1 90 ? 14.217 -0.747 4.218 1.00 83.31 90 ASP A C 1
ATOM 652 O O . ASP A 1 90 ? 14.903 -0.258 5.114 1.00 83.31 90 ASP A O 1
ATOM 656 N N . SER A 1 91 ? 12.934 -1.011 4.425 1.00 84.12 91 SER A N 1
ATOM 657 C CA . SER A 1 91 ? 12.272 -0.621 5.674 1.00 84.12 91 SER A CA 1
ATOM 658 C C . SER A 1 91 ? 11.290 -1.666 6.162 1.00 84.12 91 SER A C 1
ATOM 660 O O . SER A 1 91 ? 10.497 -2.201 5.394 1.00 84.12 91 SER A O 1
ATOM 662 N N . ILE A 1 92 ? 11.302 -1.914 7.470 1.00 87.12 92 ILE A N 1
ATOM 663 C CA . ILE A 1 92 ? 10.244 -2.657 8.152 1.00 87.12 92 ILE A CA 1
ATOM 664 C C . ILE A 1 92 ? 9.673 -1.751 9.235 1.00 87.12 92 ILE A C 1
ATOM 666 O O . ILE A 1 92 ? 10.359 -1.416 10.204 1.00 87.12 92 ILE A O 1
ATOM 670 N N . LEU A 1 93 ? 8.425 -1.330 9.063 1.00 85.94 93 LEU A N 1
ATOM 671 C CA . LEU A 1 93 ? 7.821 -0.318 9.920 1.00 85.94 93 LEU A CA 1
ATOM 672 C C . LEU A 1 93 ? 6.359 -0.618 10.204 1.00 85.94 93 LEU A C 1
ATOM 674 O O . LEU A 1 93 ? 5.600 -1.034 9.333 1.00 85.94 93 LEU A O 1
ATOM 678 N N . VAL A 1 94 ? 5.958 -0.315 11.429 1.00 87.38 94 VAL A N 1
ATOM 679 C CA . VAL A 1 94 ? 4.554 -0.239 11.818 1.00 87.38 94 VAL A CA 1
ATOM 680 C C . VAL A 1 94 ? 4.316 1.138 12.423 1.00 87.38 94 VAL A C 1
ATOM 682 O O . VAL A 1 94 ? 5.101 1.560 13.274 1.00 87.38 94 VAL A O 1
ATOM 685 N N . SER A 1 95 ? 3.275 1.828 11.968 1.00 86.62 95 SER A N 1
ATOM 686 C CA . SER A 1 95 ? 2.900 3.171 12.410 1.00 86.62 95 SER A CA 1
ATOM 687 C C . SER A 1 95 ? 1.398 3.226 12.678 1.00 86.62 95 SER A C 1
ATOM 689 O O . SER A 1 95 ? 0.610 2.840 11.818 1.00 86.62 95 SER A O 1
ATOM 691 N N . THR A 1 96 ? 1.005 3.714 13.849 1.00 87.00 96 THR A N 1
ATOM 692 C CA . THR A 1 96 ? -0.400 3.794 14.286 1.00 87.00 96 THR A CA 1
ATOM 693 C C . THR A 1 96 ? -0.761 5.213 14.736 1.00 87.00 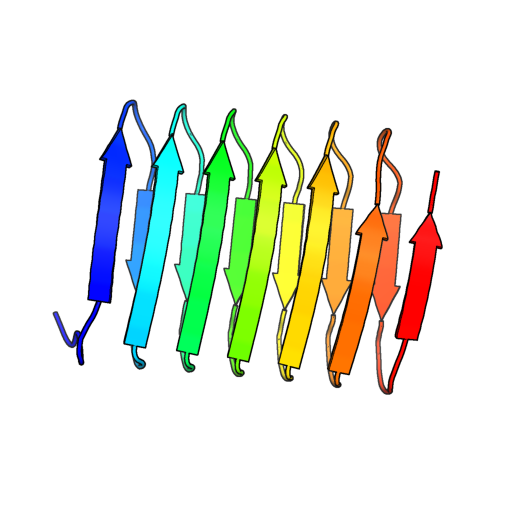96 THR A C 1
ATOM 695 O O . THR A 1 96 ? 0.114 6.075 14.822 1.00 87.00 96 THR A O 1
ATOM 698 N N . ASP A 1 97 ? -2.046 5.471 14.986 1.00 88.00 97 ASP A N 1
ATOM 699 C CA . ASP A 1 97 ? -2.557 6.638 15.725 1.00 88.00 97 ASP A CA 1
ATOM 700 C C . ASP A 1 97 ? -2.043 8.014 15.247 1.00 88.00 97 ASP A C 1
ATOM 702 O O . ASP A 1 97 ? -1.663 8.889 16.031 1.00 88.00 97 ASP A O 1
ATOM 706 N N . GLY A 1 98 ? -2.031 8.241 13.931 1.00 83.50 98 GLY A N 1
ATOM 707 C CA . GLY A 1 98 ? -1.612 9.520 13.348 1.00 83.50 98 GLY A CA 1
ATOM 708 C C . GLY A 1 98 ? -0.103 9.797 13.407 1.00 83.50 98 GLY A C 1
ATOM 709 O O . GLY A 1 98 ? 0.328 10.922 13.126 1.00 83.50 98 GLY A O 1
ATOM 710 N N . ALA A 1 99 ? 0.723 8.803 13.743 1.00 87.62 99 ALA A N 1
ATOM 711 C CA . ALA A 1 99 ? 2.176 8.935 13.718 1.00 87.62 99 ALA A CA 1
ATOM 712 C C . ALA A 1 99 ? 2.704 9.255 12.306 1.00 87.62 99 ALA A C 1
ATOM 714 O O . ALA A 1 99 ? 2.131 8.863 11.289 1.00 87.62 99 ALA A O 1
ATOM 715 N N . SER A 1 100 ? 3.814 9.996 12.240 1.00 89.06 100 SER A N 1
ATOM 716 C CA . SER A 1 100 ? 4.447 10.417 10.984 1.00 89.06 100 SER A CA 1
ATOM 717 C C . SER A 1 100 ? 5.912 9.999 10.932 1.00 89.06 100 SER A C 1
ATOM 719 O O . SER A 1 100 ? 6.706 10.390 11.789 1.00 89.06 100 SER A O 1
ATOM 721 N N . VAL A 1 101 ? 6.289 9.251 9.897 1.00 87.44 101 VAL A N 1
ATOM 722 C CA . VAL A 1 101 ? 7.603 8.601 9.782 1.00 87.44 101 VAL A CA 1
ATOM 723 C C . VAL A 1 101 ? 8.236 8.905 8.437 1.00 87.44 101 VAL A C 1
ATOM 725 O O . VAL A 1 101 ? 7.587 8.794 7.399 1.00 87.44 101 VAL A O 1
ATOM 728 N N . HIS A 1 102 ? 9.514 9.281 8.459 1.00 87.75 102 HIS A N 1
ATOM 729 C CA . HIS A 1 102 ? 10.273 9.626 7.260 1.00 87.75 102 HIS A CA 1
ATOM 730 C C . HIS A 1 102 ? 11.630 8.925 7.272 1.00 87.75 102 HIS A C 1
ATOM 732 O O . HIS A 1 102 ? 12.411 9.073 8.214 1.00 87.75 102 HIS A O 1
ATOM 738 N N . VAL A 1 103 ? 11.920 8.194 6.201 1.00 85.50 103 VAL A N 1
ATOM 739 C CA . VAL A 1 103 ? 13.162 7.448 5.988 1.00 85.50 103 VAL A CA 1
ATOM 740 C C . VAL A 1 103 ? 13.816 7.986 4.734 1.00 85.50 103 VAL A C 1
ATOM 742 O O . VAL A 1 103 ? 13.330 7.764 3.630 1.00 85.50 103 VAL A O 1
ATOM 745 N N . TYR A 1 104 ? 14.905 8.730 4.891 1.00 81.69 104 TYR A N 1
ATOM 746 C CA . TYR A 1 104 ? 15.549 9.383 3.752 1.00 81.69 104 TYR A CA 1
ATOM 747 C C . TYR A 1 104 ? 16.508 8.449 3.013 1.00 81.69 104 TYR A C 1
ATOM 749 O O . TYR A 1 104 ? 16.399 8.308 1.799 1.00 81.69 104 TYR A O 1
ATOM 757 N N . VAL A 1 105 ? 17.440 7.823 3.737 1.00 80.38 105 VAL A N 1
ATOM 758 C CA . VAL A 1 105 ? 18.397 6.854 3.190 1.00 80.38 105 VAL A CA 1
ATOM 759 C C . VAL A 1 105 ? 18.745 5.827 4.263 1.00 80.38 105 VAL A C 1
ATOM 761 O O . VAL A 1 105 ? 19.192 6.210 5.346 1.00 80.38 105 VAL A O 1
ATOM 764 N N . GLY A 1 106 ? 18.619 4.540 3.943 1.00 73.00 106 GLY A N 1
ATOM 765 C CA . GLY A 1 106 ? 19.143 3.440 4.757 1.00 73.00 106 GLY A CA 1
ATOM 766 C C . GLY A 1 106 ? 18.077 2.465 5.239 1.00 73.00 106 GLY A C 1
ATOM 767 O O . GLY A 1 106 ? 16.932 2.522 4.807 1.00 73.00 106 GLY A O 1
ATOM 768 N N . PHE A 1 107 ? 18.489 1.555 6.124 1.00 73.06 107 PHE A N 1
ATOM 769 C CA . PHE A 1 107 ? 17.601 0.557 6.707 1.00 73.06 107 PHE A CA 1
ATOM 770 C C . PHE A 1 107 ? 17.002 1.048 8.023 1.00 73.06 107 PHE A C 1
ATOM 772 O O . PHE A 1 107 ? 17.747 1.456 8.920 1.00 73.06 107 PHE A O 1
ATOM 779 N N . ILE A 1 108 ? 15.678 0.960 8.165 1.00 68.25 108 ILE A N 1
ATOM 780 C CA . ILE A 1 108 ? 15.001 1.175 9.448 1.00 68.25 108 ILE A CA 1
ATOM 781 C C . ILE A 1 108 ? 14.137 -0.027 9.836 1.00 68.25 108 ILE A C 1
ATOM 783 O O . ILE A 1 108 ? 13.451 -0.622 9.008 1.00 68.25 108 ILE A O 1
ATOM 787 N N . GLY A 1 109 ? 14.164 -0.370 11.123 1.00 65.25 109 GLY A N 1
ATOM 788 C CA . GLY A 1 109 ? 13.359 -1.442 11.701 1.00 65.25 109 GLY A CA 1
ATOM 789 C C . GLY A 1 109 ? 12.817 -1.010 13.056 1.00 65.25 109 GLY A C 1
ATOM 790 O O . GLY A 1 109 ? 13.506 -1.189 14.058 1.00 65.25 109 GLY A O 1
ATOM 791 N N . PHE A 1 110 ? 11.624 -0.409 13.100 1.00 65.88 110 PHE A N 1
ATOM 792 C CA . PHE A 1 110 ? 11.017 0.094 14.342 1.00 65.88 110 PHE A CA 1
ATOM 793 C C . PHE A 1 110 ? 9.483 -0.048 14.325 1.00 65.88 110 PHE A C 1
ATOM 795 O O . PHE A 1 110 ? 8.869 -0.183 13.271 1.00 65.88 110 PHE A O 1
ATOM 802 N N . HIS A 1 111 ? 8.861 -0.009 15.503 1.00 61.16 111 HIS A N 1
ATOM 803 C CA . HIS A 1 111 ? 7.409 0.039 15.705 1.00 61.16 111 HIS A CA 1
ATOM 804 C C . HIS A 1 111 ? 7.098 1.358 16.418 1.00 61.16 111 HIS A C 1
ATOM 806 O O . HIS A 1 111 ? 7.700 1.633 17.459 1.00 61.16 111 HIS A O 1
ATOM 812 N N . LEU A 1 112 ? 6.233 2.186 15.839 1.00 61.75 112 LEU A N 1
ATOM 813 C CA . LEU A 1 112 ? 5.822 3.475 16.390 1.00 61.75 112 LEU A CA 1
ATOM 814 C C . LEU A 1 112 ? 4.356 3.378 16.818 1.00 61.75 112 LEU A C 1
ATOM 816 O O . LEU A 1 112 ? 3.523 2.949 16.020 1.00 61.75 112 LEU A O 1
ATOM 820 N N . GLN A 1 113 ? 4.107 3.734 18.082 1.00 60.34 113 GLN A N 1
ATOM 821 C CA . GLN A 1 113 ? 2.790 3.791 18.722 1.00 60.34 113 GLN A CA 1
ATOM 822 C C . GLN A 1 113 ? 2.329 5.237 18.818 1.00 60.34 113 GLN A C 1
ATOM 824 O O . GLN A 1 113 ? 3.171 6.077 19.224 1.00 60.34 113 GLN A O 1
#

=== Feature glossary ===
Key to the feature types in this record:

Secondary structure (8-state, DSSP). Secondary structure is the local, repeating backbone conformation. DSSP classifies it into eight states by reading the hydrogen-bond network: three helix types (H, G, I), two β types (E, B), two non-regular types (T, S), and unstructured coil (-).

Backbone torsions (φ/ψ). Backbone dihedral angles. Every residue except chain termini has a φ (preceding-C → N → Cα → C) and a ψ (N → Cα → C → next-N). They are reported in degrees following the IUPAC sign convention. Secondary structure is essentially a statement about which (φ, ψ) basin each residue occupies.

Predicted aligned error. Predicted Aligned Error (PAE) is an AlphaFold confidence matrix: entry (i, j) is the expected error in the position of residue j, in ångströms, when the prediction is superimposed on the true structure at residue i. Low PAE within a block of residues means that block is internally rigid and well-predicted; high PAE between two blocks means their relative placement is uncertain even if each block individually is confident.

B-factor. B-factor (Debye–Waller factor) reflects atomic displacement in the crystal lattice. It is an experimental observable (units Å²), not a prediction; low values mean the atom is pinned down, high values mean it moves or is heterogeneous across the crystal.

Secondary structure (3-state, P-SEA). Three-state secondary structure (P-SEA) collapses the eight DSSP classes into helix (a), strand (b), and coil (c). P-SEA assigns these from Cα geometry alone — distances and angles — without requiring backbone oxygens, so it works on any Cα trace.

Sequence. Primary structure: the covalent order of the twenty standard amino acids along the backbone. Two proteins with the same sequence will (almost always) fold to the same structure; two with 30% identity often share a fold but not the details.

pLDDT. pLDDT is the predicted lDDT-Cα score: AlphaFold's confidence that the local environment of each residue (all inter-atomic distances within 15 Å) is correctly placed. It is a per-residue number between 0 and 100, with higher meaning more reliable.

InterPro / GO / CATH / organism. Functional annotations link the protein to curated databases. InterPro entries identify conserved domains and families by matching the sequence against member-database signatures (Pfam, PROSITE, CDD, …). Gene Ontology (GO) terms describe molecular function, biological process, and cellular component in a controlled vocabulary. CATH places the structure in a hierarchical fold classification (Class/Architecture/Topology/Homologous-superfamily). The organism is the source species.

Contact-map, Ramachandran, and PAE plots. Three diagnostic plots accompany the record. The Cα contact map visualizes the tertiary structure as a 2D adjacency matrix (8 Å cutoff, sequence-local contacts suppressed). The Ramachandran plot shows the distribution of backbone (φ, ψ) torsions, with points in the α and β basins reflecting secondary structure content. The PAE plot shows AlphaFold's inter-residue confidence as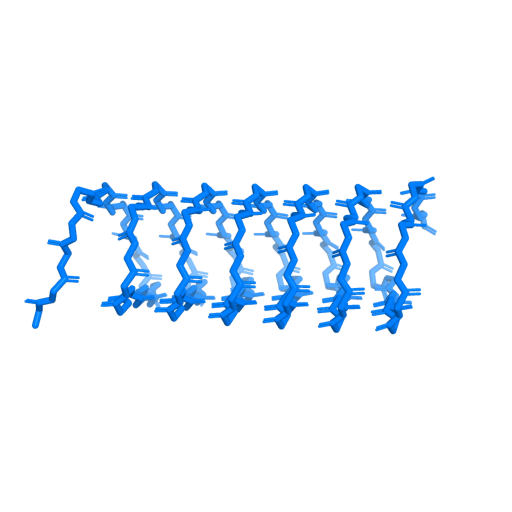 a color matrix.

mmCIF coordinates. The mmCIF table is the protein's shape written out atom by atom. For each backbone N, Cα, C, and carbonyl O, it records an (x, y, z) coordinate triple in Å plus the residue type, chain letter, and residue number.

Radius of gyration, Cα contacts, bounding box. Three whole-structure scalars: the radius of gyration (RMS distance of Cα from centroid, in Å), the count of Cα–Cα contacts (pairs closer than 8 Å and separated by more than four residues in sequence — i.e. tertiary, not local, contacts), and the bounding-box dimensions. Together they distinguish compact globular folds from extended fibres or disordered chains.

Foldseek 3Di. The Foldseek 3Di string encodes local tertiary geometry as a 20-letter alphabet — one character per residue — derived from the relative positions of nearby Cα atoms. Unlike the amino-acid sequence, 3Di is a direct function of the 3D structure, so two proteins with the same fold have similar 3Di strings even at low sequence identity.

Rendered structure images. Six rendered views show the 3D structure from the faces of a cube — i.e. along ±x, ±y, ±z. Rendering representation is drawn randomly per protein from cartoon (secondary-structure ribbons), sticks (backbone bonds), or molecular surface; coloring is either N→C rainbow (blue at the N-terminus through red at the C-terminus) or one color per chain.

Nearest PDB structures. The Foldseek neighbor list gives the closest experimentally determined structures in the PDB, ranked by structural alignment. TM-score near 1 means near-identical fold; near 0.3 means only rough topology match. This is how one finds what a novel AlphaFold prediction most resembles in the solved-structure universe.

Solvent-accessible surface area. SASA measures how much of the protein is reachable by solvent. It is computed by rolling a water-sized probe over the atomic surface and summing the exposed area (Å²). Per-residue SASA distinguishes core (buried, low SASA) from surface (exposed, high SASA) residues; total SASA is a whole-molecule size measure.